Protein AF-A0A7J7CBR5-F1 (afdb_monomer_lite)

Foldseek 3Di:
DPDDVVVVVVVVVVVVVVVVVVCVVVPPVVVVVVVVVVVVVVVVVVVVVVVVVVVDDPPPDDDDDDDDDPPPDPDPPDQDLVVQVADPVPPDDSVRSVVVRD

Structure (mmCIF, N/CA/C/O backbone):
data_AF-A0A7J7CBR5-F1
#
_entry.id   AF-A0A7J7CBR5-F1
#
loop_
_atom_site.group_PDB
_atom_site.id
_atom_site.type_symbol
_atom_site.label_atom_id
_atom_site.label_alt_id
_atom_site.label_comp_id
_atom_site.label_asym_id
_atom_site.label_entity_id
_atom_site.label_seq_id
_atom_site.pdbx_PDB_ins_code
_atom_site.Cartn_x
_atom_site.Cartn_y
_atom_site.Cartn_z
_atom_site.occupancy
_atom_site.B_iso_or_equiv
_atom_site.auth_seq_id
_atom_site.auth_comp_id
_atom_site.auth_asym_id
_atom_site.auth_atom_id
_atom_site.pdbx_PDB_model_num
ATOM 1 N N . MET A 1 1 ? 13.906 20.578 -52.107 1.00 51.47 1 MET A N 1
ATOM 2 C CA . MET A 1 1 ? 14.216 19.362 -51.321 1.00 51.47 1 MET A CA 1
ATOM 3 C C . MET A 1 1 ? 13.059 19.188 -50.374 1.00 51.47 1 MET A C 1
ATOM 5 O O . MET A 1 1 ? 13.054 19.778 -49.298 1.00 51.47 1 MET A O 1
ATOM 9 N N . ASP A 1 2 ? 12.056 18.454 -50.818 1.00 60.97 2 ASP A N 1
ATOM 10 C CA . ASP A 1 2 ? 10.806 18.305 -50.087 1.00 60.97 2 ASP A CA 1
ATOM 11 C C . ASP A 1 2 ? 11.086 17.237 -49.032 1.00 60.97 2 ASP A C 1
ATOM 13 O O . ASP A 1 2 ? 11.181 16.044 -49.314 1.00 60.97 2 ASP A O 1
ATOM 17 N N . ARG A 1 3 ? 11.454 17.695 -47.832 1.00 73.12 3 ARG A N 1
ATOM 18 C CA . ARG A 1 3 ? 11.933 16.817 -46.764 1.00 73.12 3 ARG A CA 1
ATOM 19 C C . ARG A 1 3 ? 10.730 16.104 -46.167 1.00 73.12 3 ARG A C 1
ATOM 21 O O . ARG A 1 3 ? 10.012 16.686 -45.363 1.00 73.12 3 ARG A O 1
ATOM 28 N N . ASN A 1 4 ? 10.533 14.848 -46.556 1.00 81.00 4 ASN A N 1
ATOM 29 C CA . ASN A 1 4 ? 9.502 13.984 -45.993 1.00 81.00 4 ASN A CA 1
ATOM 30 C C . ASN A 1 4 ? 9.751 13.810 -44.481 1.00 81.00 4 ASN A C 1
ATOM 32 O O . ASN A 1 4 ? 10.704 13.122 -44.104 1.00 81.00 4 ASN A O 1
ATOM 36 N N . PRO A 1 5 ? 8.913 14.388 -43.600 1.00 84.69 5 PRO A N 1
ATOM 37 C CA . PRO A 1 5 ? 9.140 14.347 -42.152 1.00 84.69 5 PRO A CA 1
ATOM 38 C C . PRO A 1 5 ? 9.079 12.914 -41.609 1.00 84.69 5 PRO A C 1
ATOM 40 O O . PRO A 1 5 ? 9.748 12.580 -40.635 1.00 84.69 5 PRO A O 1
ATOM 43 N N . LEU A 1 6 ? 8.346 12.041 -42.304 1.00 87.62 6 LEU A N 1
ATOM 44 C CA . LEU A 1 6 ? 8.269 10.614 -42.014 1.00 87.62 6 LEU A CA 1
ATOM 45 C C . LEU A 1 6 ? 9.640 9.924 -42.098 1.00 87.62 6 LEU A C 1
ATOM 47 O O . LEU A 1 6 ? 9.967 9.091 -41.258 1.00 87.62 6 LEU A O 1
ATOM 51 N N . VAL A 1 7 ? 10.468 10.305 -43.076 1.00 90.44 7 VAL A N 1
ATOM 52 C CA . VAL A 1 7 ? 11.812 9.735 -43.248 1.00 90.44 7 VAL A CA 1
ATOM 53 C C . VAL A 1 7 ? 12.715 10.159 -42.093 1.00 90.44 7 VAL A C 1
ATOM 55 O O . VAL A 1 7 ? 13.463 9.343 -41.565 1.00 90.44 7 VAL A O 1
ATOM 58 N N . PHE A 1 8 ? 12.599 11.410 -41.641 1.00 87.50 8 PHE A N 1
ATOM 59 C CA . PHE A 1 8 ? 13.358 11.903 -40.493 1.00 87.50 8 PHE A CA 1
ATOM 60 C C . PHE A 1 8 ? 12.968 11.188 -39.191 1.00 87.50 8 PHE A C 1
ATOM 62 O O . PHE A 1 8 ? 13.846 10.785 -38.434 1.00 87.50 8 PHE A O 1
ATOM 69 N N . LEU A 1 9 ? 11.670 10.962 -38.960 1.00 91.00 9 LEU A N 1
ATOM 70 C CA . LEU A 1 9 ? 11.183 10.217 -37.793 1.00 91.00 9 LEU A CA 1
ATOM 71 C C . LEU A 1 9 ? 11.666 8.764 -37.791 1.00 91.00 9 LEU A C 1
ATOM 73 O O . LEU A 1 9 ? 12.075 8.256 -36.749 1.00 91.00 9 LEU A O 1
ATOM 77 N N . MET A 1 10 ? 11.667 8.113 -38.956 1.00 92.06 10 MET A N 1
ATOM 78 C CA . MET A 1 10 ? 12.164 6.745 -39.090 1.00 92.06 10 MET A CA 1
ATOM 79 C C . MET A 1 10 ? 13.664 6.659 -38.775 1.00 92.06 10 MET A C 1
ATOM 81 O O . MET A 1 10 ? 14.086 5.771 -38.038 1.00 92.06 10 MET A O 1
ATOM 85 N N . ILE A 1 11 ? 14.461 7.607 -39.281 1.00 91.38 11 ILE A N 1
ATOM 86 C CA . ILE A 1 11 ? 15.905 7.674 -39.013 1.00 91.38 11 ILE A CA 1
ATOM 87 C C . ILE A 1 11 ? 16.171 7.950 -37.528 1.00 91.38 11 ILE A C 1
ATOM 89 O O . ILE A 1 11 ? 17.005 7.274 -36.929 1.00 91.38 11 ILE A O 1
ATOM 93 N N . LEU A 1 12 ? 15.449 8.897 -36.919 1.00 88.50 12 LEU A N 1
ATOM 94 C CA . LEU A 1 12 ? 15.615 9.236 -35.505 1.00 88.50 12 LEU A CA 1
ATOM 95 C C . LEU A 1 12 ? 15.264 8.051 -34.596 1.00 88.50 12 LEU A C 1
ATOM 97 O O . LEU A 1 12 ? 16.036 7.725 -33.698 1.00 88.50 12 LEU A O 1
ATOM 101 N N . GLY A 1 13 ? 14.152 7.361 -34.870 1.00 89.06 13 GLY A N 1
ATOM 102 C CA . GLY A 1 13 ? 13.749 6.176 -34.112 1.00 89.06 13 GLY A CA 1
ATOM 103 C C . GLY A 1 13 ? 14.756 5.029 -34.225 1.00 89.06 13 GLY A C 1
ATOM 104 O O . GLY A 1 13 ? 15.094 4.406 -33.221 1.00 89.06 13 GLY A O 1
ATOM 105 N N . PHE A 1 14 ? 15.291 4.778 -35.423 1.00 86.81 14 PHE A N 1
ATOM 106 C CA . PHE A 1 14 ? 16.290 3.727 -35.623 1.00 86.81 14 PHE A CA 1
ATOM 107 C C . PHE A 1 14 ? 17.627 4.062 -34.946 1.00 86.81 14 PHE A C 1
ATOM 109 O O . PHE A 1 14 ? 18.233 3.196 -34.318 1.00 86.81 14 PHE A O 1
ATOM 116 N N . ALA A 1 15 ? 18.054 5.329 -34.994 1.00 84.62 15 ALA A N 1
ATOM 117 C CA . ALA A 1 15 ? 19.235 5.795 -34.274 1.00 84.62 15 ALA A CA 1
ATOM 118 C C . ALA A 1 15 ? 19.088 5.591 -32.756 1.00 84.62 15 ALA A C 1
ATOM 120 O O . ALA A 1 15 ? 20.017 5.093 -32.124 1.00 84.62 15 ALA A O 1
ATOM 121 N N . SER A 1 16 ? 17.919 5.884 -32.171 1.00 81.25 16 SER A N 1
ATOM 122 C CA . SER A 1 16 ? 17.663 5.645 -30.742 1.00 81.25 16 SER A CA 1
ATOM 123 C C . SER A 1 16 ? 17.824 4.176 -30.341 1.00 81.25 16 SER A C 1
ATOM 125 O O . SER A 1 16 ? 18.371 3.901 -29.277 1.00 81.25 16 SER A O 1
ATOM 127 N N . LEU A 1 17 ? 17.410 3.227 -31.188 1.00 77.81 17 LEU A N 1
ATOM 128 C CA . LEU A 1 17 ? 17.584 1.795 -30.911 1.00 77.81 17 LEU A CA 1
ATOM 129 C C . LEU A 1 17 ? 19.061 1.380 -30.905 1.00 77.81 17 LEU A C 1
ATOM 131 O O . LEU A 1 17 ? 19.462 0.573 -30.070 1.00 77.81 17 LEU A O 1
ATOM 135 N N . ILE A 1 18 ? 19.874 1.954 -31.795 1.00 77.06 18 ILE A N 1
ATOM 136 C CA . ILE A 1 18 ? 21.323 1.709 -31.831 1.00 77.06 18 ILE A CA 1
ATOM 137 C C . ILE A 1 18 ? 21.991 2.301 -30.583 1.00 77.06 18 ILE A C 1
ATOM 139 O O . ILE A 1 18 ? 22.797 1.624 -29.953 1.00 77.06 18 ILE A O 1
ATOM 143 N N . PHE A 1 19 ? 21.613 3.519 -30.177 1.00 67.25 19 PHE A N 1
ATOM 144 C CA . PHE A 1 19 ? 22.131 4.143 -28.955 1.00 67.25 19 PHE A CA 1
ATOM 145 C C . PHE A 1 19 ? 21.791 3.344 -27.692 1.00 67.25 19 PHE A C 1
ATOM 147 O O . PHE A 1 19 ? 22.645 3.214 -26.824 1.00 67.25 19 PHE A O 1
ATOM 154 N N . ILE A 1 20 ? 20.586 2.773 -27.597 1.00 66.25 20 ILE A N 1
ATOM 155 C CA . ILE A 1 20 ? 20.190 1.924 -26.460 1.00 66.25 20 ILE A CA 1
ATOM 156 C C . ILE A 1 20 ? 21.035 0.645 -26.408 1.00 66.25 20 ILE A C 1
ATOM 158 O O . ILE A 1 20 ? 21.490 0.267 -25.335 1.00 66.25 20 ILE A O 1
ATOM 162 N N . ARG A 1 21 ? 21.280 0.006 -27.559 1.00 59.28 21 ARG A N 1
ATOM 163 C CA . ARG A 1 21 ? 22.110 -1.207 -27.649 1.00 59.28 21 ARG A CA 1
ATOM 164 C C . ARG A 1 21 ? 23.575 -0.944 -27.301 1.00 59.28 21 ARG A C 1
ATOM 166 O O . ARG A 1 21 ? 24.165 -1.718 -26.566 1.00 59.28 21 ARG A O 1
ATOM 173 N N . VAL A 1 22 ? 24.142 0.163 -27.781 1.00 59.22 22 VAL A N 1
ATOM 174 C CA . VAL A 1 22 ? 25.537 0.543 -27.493 1.00 59.22 22 VAL A CA 1
ATOM 175 C C . VAL A 1 22 ? 25.717 0.939 -26.020 1.00 59.22 22 VAL A C 1
ATOM 177 O O . VAL A 1 22 ? 26.710 0.568 -25.406 1.00 59.22 22 VAL A O 1
ATOM 180 N N . TYR A 1 23 ? 24.731 1.599 -25.401 1.00 53.66 23 TYR A N 1
ATOM 181 C CA . TYR A 1 23 ? 24.776 1.894 -23.962 1.00 53.66 23 TYR A CA 1
ATOM 182 C C . TYR A 1 23 ? 24.595 0.660 -23.065 1.00 53.66 23 TYR A C 1
ATOM 184 O O . TYR A 1 23 ? 24.980 0.711 -21.900 1.00 53.66 23 TYR A O 1
ATOM 192 N N . GLU A 1 24 ? 24.022 -0.438 -23.562 1.00 52.09 24 GLU A N 1
ATOM 193 C CA . GLU A 1 24 ? 23.887 -1.694 -22.808 1.00 52.09 24 GLU A CA 1
ATOM 194 C C . GLU A 1 24 ? 25.246 -2.391 -22.620 1.00 52.09 24 GLU A C 1
ATOM 196 O O . GLU A 1 24 ? 25.488 -3.008 -21.584 1.00 52.09 24 GLU A O 1
ATOM 201 N N . GLU A 1 25 ? 26.157 -2.230 -23.582 1.00 50.78 25 GLU A N 1
ATOM 202 C CA . GLU A 1 25 ? 27.459 -2.906 -23.598 1.00 50.78 25 GLU A CA 1
ATOM 203 C C . GLU A 1 25 ? 28.545 -2.126 -22.829 1.00 50.78 25 GLU A C 1
ATOM 205 O O . GLU A 1 25 ? 29.431 -2.743 -22.239 1.00 50.78 25 GLU A O 1
ATOM 210 N N . ASP A 1 26 ? 28.428 -0.794 -22.738 1.00 54.88 26 ASP A N 1
ATOM 211 C CA . ASP A 1 26 ? 29.377 0.067 -22.007 1.00 54.88 26 ASP A CA 1
ATOM 212 C C . ASP A 1 26 ? 28.965 0.366 -20.548 1.00 54.88 26 ASP A C 1
ATOM 214 O O . ASP A 1 26 ? 29.758 0.885 -19.757 1.00 54.88 26 ASP A O 1
ATOM 218 N N . SER A 1 27 ? 27.738 0.026 -20.137 1.00 53.72 27 SER A N 1
ATOM 219 C CA . SER A 1 27 ? 27.232 0.335 -18.790 1.00 53.72 27 SER A CA 1
ATOM 220 C C . SER A 1 27 ? 27.527 -0.779 -17.782 1.00 53.72 27 SER A C 1
ATOM 222 O O . SER A 1 27 ? 26.625 -1.395 -17.211 1.00 53.72 27 SER A O 1
ATOM 224 N N . GLN A 1 28 ? 28.807 -0.959 -17.449 1.00 52.69 28 GLN A N 1
ATOM 225 C CA . GLN A 1 28 ? 29.250 -1.725 -16.269 1.00 52.69 28 GLN A CA 1
ATOM 226 C C . GLN A 1 28 ? 28.722 -1.133 -14.931 1.00 52.69 28 GLN A C 1
ATOM 228 O O . GLN A 1 28 ? 28.956 -1.676 -13.852 1.00 52.69 28 GLN A O 1
ATOM 233 N N . GLU A 1 29 ? 27.968 -0.032 -14.982 1.00 51.84 29 GLU A N 1
ATOM 234 C CA . GLU A 1 29 ? 27.306 0.620 -13.849 1.00 51.84 29 GLU A CA 1
ATOM 235 C C . GLU A 1 29 ? 25.920 0.027 -13.520 1.00 51.84 29 GLU A C 1
ATOM 237 O O . GLU A 1 29 ? 25.445 0.160 -12.389 1.00 51.84 29 GLU A O 1
ATOM 242 N N . GLY A 1 30 ? 25.298 -0.714 -14.449 1.00 51.75 30 GLY A N 1
ATOM 243 C CA . GLY A 1 30 ? 24.002 -1.372 -14.223 1.00 51.75 30 GLY A CA 1
ATOM 244 C C . GLY A 1 30 ? 24.052 -2.482 -13.165 1.00 51.75 30 GLY A C 1
ATOM 245 O O . GLY A 1 30 ? 23.090 -2.682 -12.426 1.00 51.75 30 GLY A O 1
ATOM 246 N N . LEU A 1 31 ? 25.198 -3.157 -13.019 1.00 56.06 31 LEU A N 1
ATOM 247 C CA . LEU A 1 31 ? 25.390 -4.236 -12.040 1.00 56.06 31 LEU A CA 1
ATOM 248 C C . LEU A 1 31 ? 25.597 -3.721 -10.604 1.00 56.06 31 LEU A C 1
ATOM 250 O O . LEU A 1 31 ? 25.148 -4.360 -9.650 1.00 56.06 31 LEU A O 1
ATOM 254 N N . LEU A 1 32 ? 26.248 -2.564 -10.427 1.00 55.69 32 LEU A N 1
ATOM 255 C CA . LEU A 1 32 ? 26.443 -1.964 -9.099 1.00 55.69 32 LEU A CA 1
ATOM 256 C C . LEU A 1 32 ? 25.175 -1.267 -8.589 1.00 55.69 32 LEU A C 1
ATOM 258 O O . LEU A 1 32 ? 24.866 -1.351 -7.395 1.00 55.69 32 LEU A O 1
ATOM 262 N N . LEU A 1 33 ? 24.411 -0.633 -9.484 1.00 55.94 33 LEU A N 1
ATOM 263 C CA . LEU A 1 33 ? 23.144 0.008 -9.136 1.00 55.94 33 LEU A CA 1
ATOM 264 C C . LEU A 1 33 ? 22.047 -1.024 -8.819 1.00 55.94 33 LEU A C 1
ATOM 266 O O . LEU A 1 33 ? 21.298 -0.834 -7.860 1.00 55.94 33 LEU A O 1
ATOM 270 N N . ASP A 1 34 ? 22.006 -2.148 -9.547 1.00 59.69 34 ASP A N 1
ATOM 271 C CA . ASP A 1 34 ? 21.098 -3.273 -9.276 1.00 59.69 34 ASP A CA 1
ATOM 272 C C . ASP A 1 34 ? 21.344 -3.891 -7.888 1.00 59.69 34 ASP A C 1
ATOM 274 O O . ASP A 1 34 ? 20.408 -4.118 -7.115 1.00 59.69 34 ASP A O 1
ATOM 278 N N . GLY A 1 35 ? 22.614 -4.078 -7.511 1.00 62.75 35 GLY A N 1
ATOM 279 C CA . GLY A 1 35 ? 22.983 -4.536 -6.172 1.00 62.75 35 GLY A CA 1
ATOM 280 C C . GLY A 1 35 ? 22.503 -3.580 -5.079 1.00 62.75 35 GLY A C 1
ATOM 281 O O . GLY A 1 35 ? 21.874 -4.009 -4.109 1.00 62.75 35 GLY A O 1
ATOM 282 N N . HIS A 1 36 ? 22.742 -2.278 -5.250 1.00 69.81 36 HIS A N 1
ATOM 283 C CA . HIS A 1 36 ? 22.343 -1.274 -4.265 1.00 69.81 36 HIS A CA 1
ATOM 284 C C . HIS A 1 36 ? 20.818 -1.151 -4.138 1.00 69.81 36 HIS A C 1
ATOM 286 O O . HIS A 1 36 ? 20.291 -1.124 -3.024 1.00 69.81 36 HIS A O 1
ATOM 292 N N . TYR A 1 37 ? 20.103 -1.148 -5.265 1.00 74.50 37 TYR A N 1
ATOM 293 C CA . TYR A 1 37 ? 18.643 -1.128 -5.296 1.00 74.50 37 TYR A CA 1
ATOM 294 C C . TYR A 1 37 ? 18.052 -2.365 -4.610 1.00 74.50 37 TYR A C 1
ATOM 296 O O . TYR A 1 37 ? 17.193 -2.245 -3.734 1.00 74.50 37 TYR A O 1
ATOM 304 N N . ARG A 1 38 ? 18.571 -3.559 -4.916 1.00 74.56 38 ARG A N 1
ATOM 305 C CA . ARG A 1 38 ? 18.129 -4.812 -4.295 1.00 74.56 38 ARG A CA 1
ATOM 306 C C . ARG A 1 38 ? 18.364 -4.831 -2.785 1.00 74.56 38 ARG A C 1
ATOM 308 O O . ARG A 1 38 ? 17.494 -5.292 -2.044 1.00 74.56 38 ARG A O 1
ATOM 315 N N . GLU A 1 39 ? 19.495 -4.310 -2.309 1.00 77.62 39 GLU A N 1
ATOM 316 C CA . GLU A 1 39 ? 19.754 -4.187 -0.870 1.00 77.62 39 GLU A CA 1
ATOM 317 C C . GLU A 1 39 ? 18.803 -3.191 -0.191 1.00 77.62 39 GLU A C 1
ATOM 319 O O . GLU A 1 39 ? 18.326 -3.456 0.915 1.00 77.62 39 GLU A O 1
ATOM 324 N N . GLN A 1 40 ? 18.466 -2.074 -0.844 1.00 79.94 40 GLN A N 1
ATOM 325 C CA . GLN A 1 40 ? 17.478 -1.131 -0.313 1.00 79.94 40 GLN A CA 1
ATOM 326 C C . GLN A 1 40 ? 16.077 -1.753 -0.224 1.00 79.94 40 GLN A C 1
ATOM 328 O O . GLN A 1 40 ? 15.416 -1.644 0.813 1.00 79.94 40 GLN A O 1
ATOM 333 N N . ILE A 1 41 ? 15.650 -2.481 -1.261 1.00 82.50 41 ILE A N 1
ATOM 334 C CA . ILE A 1 41 ? 14.375 -3.210 -1.261 1.00 82.50 41 ILE A CA 1
ATOM 335 C C . ILE A 1 41 ? 14.351 -4.270 -0.152 1.00 82.50 41 ILE A C 1
ATOM 337 O O . ILE A 1 41 ? 13.366 -4.367 0.583 1.00 82.50 41 ILE A O 1
ATOM 341 N N . ARG A 1 42 ? 15.445 -5.019 0.041 1.00 82.88 42 ARG A N 1
ATOM 342 C CA . ARG A 1 42 ? 15.551 -6.026 1.108 1.00 82.88 42 ARG A CA 1
ATOM 343 C C . ARG A 1 42 ? 15.466 -5.401 2.503 1.00 82.88 42 ARG A C 1
ATOM 345 O O . ARG A 1 42 ? 14.751 -5.922 3.358 1.00 82.88 42 ARG A O 1
ATOM 352 N N . LYS A 1 43 ? 16.144 -4.271 2.738 1.00 83.00 43 LYS A N 1
ATOM 353 C CA . LYS A 1 43 ? 16.082 -3.535 4.016 1.00 83.00 43 LYS A CA 1
ATOM 354 C C . LYS A 1 43 ? 14.674 -3.022 4.313 1.00 83.00 43 LYS A C 1
ATOM 356 O O . LYS A 1 43 ? 14.186 -3.190 5.429 1.00 83.00 43 LYS A O 1
ATOM 361 N N . MET A 1 44 ? 13.994 -2.464 3.313 1.00 85.44 44 MET A N 1
ATOM 362 C CA . MET A 1 44 ? 12.609 -2.010 3.451 1.00 85.44 44 MET A CA 1
ATOM 363 C C . MET A 1 44 ? 11.655 -3.171 3.766 1.00 85.44 44 MET A C 1
ATOM 365 O O . MET A 1 44 ? 10.793 -3.047 4.636 1.00 85.44 44 MET A O 1
ATOM 369 N N . GLN A 1 45 ? 11.823 -4.322 3.111 1.00 83.25 45 GLN A N 1
ATOM 370 C CA . GLN A 1 45 ? 11.029 -5.519 3.403 1.00 83.25 45 GLN A CA 1
ATOM 371 C C . GLN A 1 45 ? 11.268 -6.046 4.823 1.00 83.25 45 GLN A C 1
ATOM 373 O O . GLN A 1 45 ? 10.304 -6.378 5.512 1.00 83.25 45 GLN A O 1
ATOM 378 N N . ALA A 1 46 ? 12.520 -6.069 5.289 1.00 77.75 46 ALA A N 1
ATOM 379 C CA . ALA A 1 46 ? 12.853 -6.478 6.653 1.00 77.75 46 ALA A CA 1
ATOM 380 C C . ALA A 1 46 ? 12.233 -5.542 7.707 1.00 77.75 46 ALA A C 1
ATOM 382 O O . ALA A 1 46 ? 11.667 -6.014 8.693 1.00 77.75 46 ALA A O 1
ATOM 383 N N . PHE A 1 47 ? 12.260 -4.227 7.469 1.00 81.62 47 PHE A N 1
ATOM 384 C CA . PHE A 1 47 ? 11.611 -3.244 8.340 1.00 81.62 47 PHE A CA 1
ATOM 385 C C . PHE A 1 47 ? 10.088 -3.444 8.398 1.00 81.62 47 PHE A C 1
ATOM 387 O O . PHE A 1 47 ? 9.508 -3.514 9.482 1.00 81.62 47 PHE A O 1
ATOM 394 N N . LYS A 1 48 ? 9.438 -3.642 7.242 1.00 73.94 48 LYS A N 1
ATOM 395 C CA . LYS A 1 48 ? 8.003 -3.965 7.177 1.00 73.94 48 LYS A CA 1
ATOM 396 C C . LYS A 1 48 ? 7.660 -5.256 7.926 1.00 73.94 48 LYS A C 1
ATOM 398 O O . LYS A 1 48 ? 6.673 -5.292 8.654 1.00 73.94 48 LYS A O 1
ATOM 403 N N . ALA A 1 49 ? 8.467 -6.306 7.773 1.00 68.06 49 ALA A N 1
ATOM 404 C CA . ALA A 1 49 ? 8.245 -7.581 8.453 1.00 68.06 49 ALA A CA 1
ATOM 405 C C . ALA A 1 49 ? 8.403 -7.468 9.980 1.00 68.06 49 ALA A C 1
ATOM 407 O O . ALA A 1 49 ? 7.655 -8.102 10.723 1.00 68.06 49 ALA A O 1
ATOM 408 N N . SER A 1 50 ? 9.329 -6.629 10.458 1.00 62.00 50 SER A N 1
ATOM 409 C CA . SER A 1 50 ? 9.485 -6.350 11.890 1.00 62.00 50 SER A CA 1
ATOM 410 C C . SER A 1 50 ? 8.273 -5.627 12.476 1.00 62.00 50 SER A C 1
ATOM 412 O O . SER A 1 50 ? 7.893 -5.909 13.609 1.00 62.00 50 SER A O 1
ATOM 414 N N . SER A 1 51 ? 7.641 -4.735 11.709 1.00 58.47 51 SER A N 1
ATOM 415 C CA . SER A 1 51 ? 6.418 -4.053 12.144 1.00 58.47 51 SER A CA 1
ATOM 416 C C . SER A 1 51 ? 5.241 -5.024 12.294 1.00 58.47 51 SER A C 1
ATOM 418 O O . SER A 1 51 ? 4.475 -4.898 13.237 1.00 58.47 51 SER A O 1
ATOM 420 N N . VAL A 1 52 ? 5.125 -6.027 11.416 1.00 58.09 52 VAL A N 1
ATOM 421 C CA . VAL A 1 52 ? 4.018 -7.008 11.437 1.00 58.09 52 VAL A CA 1
ATOM 422 C C . VAL A 1 52 ? 4.166 -8.047 12.560 1.00 58.09 52 VAL A C 1
ATOM 424 O O . VAL A 1 52 ? 3.176 -8.593 13.046 1.00 58.09 52 VAL A O 1
ATOM 427 N N . ARG A 1 53 ? 5.394 -8.331 13.018 1.00 54.50 53 ARG A N 1
ATOM 428 C CA . ARG A 1 53 ? 5.636 -9.354 14.051 1.00 54.50 53 ARG A CA 1
ATOM 429 C C . ARG A 1 53 ? 5.217 -8.919 15.460 1.00 54.50 53 ARG A C 1
ATOM 431 O O . ARG A 1 53 ? 4.954 -9.789 16.285 1.00 54.50 53 ARG A O 1
ATOM 438 N N . HIS A 1 54 ? 5.113 -7.618 15.729 1.00 51.03 54 HIS A N 1
ATOM 439 C CA . HIS A 1 54 ? 4.612 -7.123 17.017 1.00 51.03 54 HIS A CA 1
ATOM 440 C C . HIS A 1 54 ? 3.085 -7.225 17.160 1.00 51.03 54 HIS A C 1
ATOM 442 O O . HIS A 1 54 ? 2.601 -7.281 18.288 1.00 51.03 54 HIS A O 1
ATOM 448 N N . ASP A 1 55 ? 2.350 -7.366 16.053 1.00 50.16 55 ASP A N 1
ATOM 449 C CA . ASP A 1 55 ? 0.889 -7.533 16.069 1.00 50.16 55 ASP A CA 1
ATOM 450 C C . ASP A 1 55 ? 0.449 -9.005 16.160 1.00 50.16 55 ASP A C 1
ATOM 452 O O . ASP A 1 55 ? -0.726 -9.306 16.355 1.00 50.16 55 ASP A O 1
ATOM 456 N N . SER A 1 56 ? 1.386 -9.953 16.051 1.00 52.97 56 SER A N 1
ATOM 457 C CA . SER A 1 56 ? 1.108 -11.393 16.126 1.00 52.97 56 SER A CA 1
ATOM 458 C C . SER A 1 56 ? 1.485 -11.957 17.496 1.00 52.97 56 SER A C 1
ATOM 460 O O . SER A 1 56 ? 2.366 -12.810 17.618 1.00 52.97 56 SER A O 1
ATOM 462 N N . VAL A 1 57 ? 0.821 -11.479 18.548 1.00 50.97 57 VAL A N 1
ATOM 463 C CA . VAL A 1 57 ? 0.835 -12.169 19.844 1.00 50.97 57 VAL A CA 1
ATOM 464 C C . VAL A 1 57 ? -0.016 -13.438 19.698 1.00 50.97 57 VAL A C 1
ATOM 466 O O . VAL A 1 57 ? -1.174 -13.341 19.278 1.00 50.97 57 VAL A O 1
ATOM 469 N N . PRO A 1 58 ? 0.501 -14.6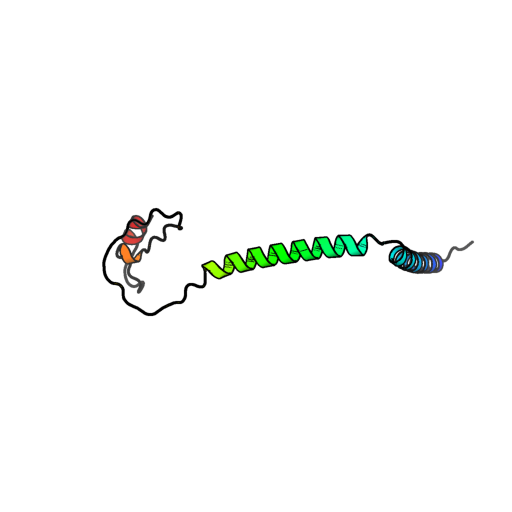40 20.022 1.00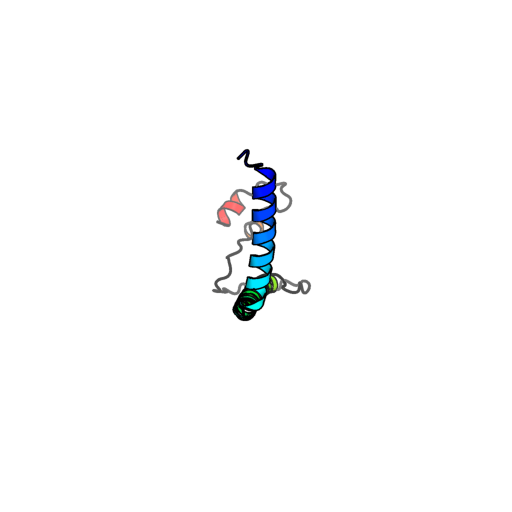 49.03 58 PRO A N 1
ATOM 470 C CA . PRO A 1 58 ? -0.320 -15.837 20.027 1.00 49.03 58 PRO A CA 1
ATOM 471 C C . PRO A 1 58 ? -1.409 -15.642 21.080 1.00 49.03 58 PRO A C 1
ATOM 473 O O . PRO A 1 58 ? -1.128 -15.461 22.265 1.00 49.03 58 PRO A O 1
ATOM 476 N N . SER A 1 59 ? -2.662 -15.653 20.634 1.00 49.50 59 SER A N 1
ATOM 477 C CA . SER A 1 59 ? -3.832 -15.654 21.507 1.00 49.50 59 SER A CA 1
ATOM 478 C C . SER A 1 59 ? -3.920 -17.006 22.218 1.00 49.50 59 SER A C 1
ATOM 480 O O . SER A 1 59 ? -4.731 -17.863 21.876 1.00 49.50 59 SER A O 1
ATOM 482 N N . THR A 1 60 ? -3.058 -17.216 23.212 1.00 42.91 60 THR A N 1
ATOM 483 C CA . THR A 1 60 ? -3.198 -18.299 24.181 1.00 42.91 60 THR A CA 1
ATOM 484 C C . THR A 1 60 ? -4.333 -17.926 25.127 1.00 42.91 60 THR A C 1
ATOM 486 O O . THR A 1 60 ? -4.176 -17.140 26.053 1.00 42.91 60 THR A O 1
ATOM 489 N N . SER A 1 61 ? -5.512 -18.463 24.814 1.00 49.38 61 SER A N 1
ATOM 490 C CA . SER A 1 61 ? -6.522 -18.962 25.751 1.00 49.38 61 SER A CA 1
ATOM 491 C C . SER A 1 61 ? -6.458 -18.442 27.204 1.00 49.38 61 SER A C 1
ATOM 493 O O . SER A 1 61 ? -5.754 -18.992 28.044 1.00 49.38 61 SER A O 1
ATOM 495 N N . ARG A 1 62 ? -7.330 -17.466 27.493 1.00 50.69 62 ARG A N 1
ATOM 496 C CA . ARG A 1 62 ? -8.255 -17.403 28.646 1.00 50.69 62 ARG A CA 1
ATOM 497 C C . ARG A 1 62 ? -7.713 -17.838 30.027 1.00 50.69 62 ARG A C 1
ATOM 499 O O . ARG A 1 62 ? -7.848 -18.997 30.400 1.00 50.69 62 ARG A O 1
ATOM 506 N N . SER A 1 63 ? -7.299 -16.858 30.837 1.00 42.31 63 SER A N 1
ATOM 507 C CA . SER A 1 63 ? -7.665 -16.741 32.267 1.00 42.31 63 SER A CA 1
ATOM 508 C C . SER A 1 63 ? -7.245 -15.361 32.817 1.00 42.31 63 SER A C 1
ATOM 510 O O . SER A 1 63 ? -6.042 -15.107 32.888 1.00 42.31 63 SER A O 1
ATOM 512 N N . PRO A 1 64 ? -8.157 -14.437 33.189 1.00 46.31 64 PRO A N 1
ATOM 513 C CA . PRO A 1 64 ? -7.765 -13.211 33.871 1.00 46.31 64 PRO A CA 1
ATOM 514 C C . PRO A 1 64 ? -7.735 -13.485 35.377 1.00 46.31 64 PRO A C 1
ATOM 516 O O . PRO A 1 64 ? -8.753 -13.378 36.059 1.00 46.31 64 PRO A O 1
ATOM 519 N N . ASN A 1 65 ? -6.566 -13.863 35.896 1.00 44.59 65 ASN A N 1
ATOM 520 C CA . ASN A 1 65 ? -6.320 -13.760 37.328 1.00 44.59 65 ASN A CA 1
ATOM 521 C C . ASN A 1 65 ? -5.970 -12.303 37.665 1.00 44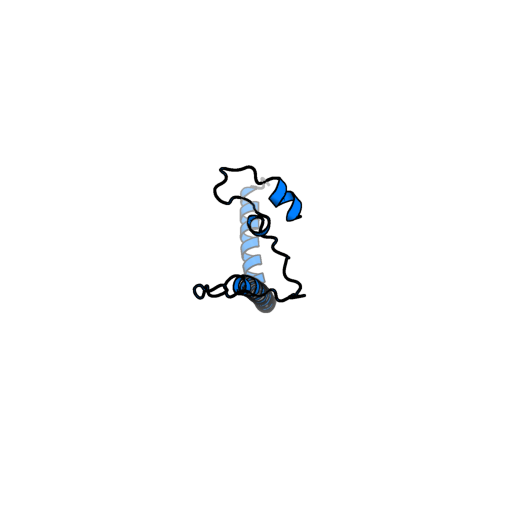.59 65 ASN A C 1
ATOM 523 O O . ASN A 1 65 ? -5.187 -11.655 36.972 1.00 44.59 65 ASN A O 1
ATOM 527 N N . LEU A 1 66 ? -6.615 -11.808 38.712 1.00 59.94 66 LEU A N 1
ATOM 528 C CA . LEU A 1 66 ? -6.590 -10.441 39.218 1.00 59.94 66 LEU A CA 1
ATOM 529 C C . LEU A 1 66 ? -5.183 -10.036 39.697 1.00 59.94 66 LEU A C 1
ATOM 531 O O . LEU A 1 66 ? -4.660 -10.690 40.593 1.00 59.94 66 LEU A O 1
ATOM 535 N N . ALA A 1 67 ? -4.612 -8.946 39.169 1.00 46.56 67 ALA A N 1
ATOM 536 C CA . ALA A 1 67 ? -3.792 -7.972 39.917 1.00 46.56 67 ALA A CA 1
ATOM 537 C C . ALA A 1 67 ? -3.264 -6.847 38.995 1.00 46.56 67 ALA A C 1
ATOM 539 O O . ALA A 1 67 ? -2.879 -7.124 37.858 1.00 46.56 67 ALA A O 1
ATOM 540 N N . PRO A 1 68 ? -3.194 -5.586 39.467 1.00 51.12 68 PRO A N 1
ATOM 541 C CA . PRO A 1 68 ? -2.662 -4.472 38.693 1.00 51.12 68 PRO A CA 1
ATOM 542 C C . PRO A 1 68 ? -1.135 -4.413 38.836 1.00 51.12 68 PRO A C 1
ATOM 544 O O . PRO A 1 68 ? -0.612 -4.121 39.908 1.00 51.12 68 PRO A O 1
ATOM 547 N N . THR A 1 69 ? -0.396 -4.655 37.757 1.00 47.03 69 THR A N 1
ATOM 548 C CA . THR A 1 69 ? 1.023 -4.272 37.678 1.00 47.03 69 THR A CA 1
ATOM 549 C C . THR A 1 69 ? 1.147 -2.919 36.980 1.00 47.03 69 THR A C 1
ATOM 551 O O . THR A 1 69 ? 0.684 -2.803 35.843 1.00 47.03 69 THR A O 1
ATOM 554 N N . PRO A 1 70 ? 1.784 -1.902 37.593 1.00 58.09 70 PRO A N 1
ATOM 555 C CA . PRO A 1 70 ? 2.040 -0.631 36.934 1.00 58.09 70 PRO A CA 1
ATOM 556 C C . PRO A 1 70 ? 3.200 -0.825 35.954 1.00 58.09 70 PRO A C 1
ATOM 558 O O . PRO A 1 70 ? 4.369 -0.652 36.294 1.00 58.09 70 PRO A O 1
ATOM 561 N N . GLN A 1 71 ? 2.891 -1.250 34.731 1.00 49.88 71 GLN A N 1
ATOM 562 C CA . GLN A 1 71 ? 3.887 -1.321 33.670 1.00 49.88 71 GLN A CA 1
ATOM 563 C C . GLN A 1 71 ? 4.071 0.073 33.077 1.00 49.88 71 GLN A C 1
ATOM 565 O O . GLN A 1 71 ? 3.410 0.471 32.122 1.00 49.88 71 GLN A O 1
ATOM 570 N N . SER A 1 72 ? 5.003 0.807 33.685 1.00 53.22 72 SER A N 1
ATOM 571 C CA . SER A 1 72 ? 5.731 1.898 33.045 1.00 53.22 72 SER A CA 1
ATOM 572 C C . SER A 1 72 ? 6.588 1.297 31.925 1.00 53.22 72 SER A C 1
ATOM 574 O O . SER A 1 72 ? 7.765 0.989 32.089 1.00 53.22 72 SER A O 1
ATOM 576 N N . ALA A 1 73 ? 5.943 1.023 30.800 1.00 51.53 73 ALA A N 1
ATOM 577 C CA . ALA A 1 73 ? 6.560 0.729 29.523 1.00 51.53 73 ALA A CA 1
ATOM 578 C C . ALA A 1 73 ? 5.876 1.651 28.517 1.00 51.53 73 ALA A C 1
ATOM 580 O O . ALA A 1 73 ? 4.677 1.896 28.632 1.00 51.53 73 ALA A O 1
ATOM 581 N N . ILE A 1 74 ? 6.635 2.185 27.562 1.00 58.78 74 ILE A N 1
ATOM 582 C CA . ILE A 1 74 ? 6.174 3.101 26.507 1.00 58.78 74 ILE A CA 1
ATOM 583 C C . ILE A 1 74 ? 5.302 2.310 25.509 1.00 58.78 74 ILE A C 1
ATOM 585 O O . ILE A 1 74 ? 5.638 2.122 24.347 1.00 58.78 74 ILE A O 1
ATOM 589 N N . SER A 1 75 ? 4.203 1.754 26.006 1.00 62.16 75 SER A N 1
ATOM 590 C CA . SER A 1 75 ? 3.110 1.175 25.248 1.00 62.16 75 SER A CA 1
ATOM 591 C C . SER A 1 75 ? 2.032 2.247 25.163 1.00 62.16 75 SER A C 1
ATOM 593 O O . SER A 1 75 ? 1.791 2.922 26.170 1.00 62.16 75 SER A O 1
ATOM 595 N N . PRO A 1 76 ? 1.365 2.425 24.009 1.00 70.94 76 PRO A N 1
ATOM 596 C CA . PRO A 1 76 ? 0.187 3.275 23.952 1.00 70.94 76 PRO A CA 1
ATOM 597 C C . PRO A 1 76 ? -0.768 2.846 25.068 1.00 70.94 76 PRO A C 1
ATOM 599 O O . PRO A 1 76 ? -1.088 1.661 25.208 1.00 70.94 76 PRO A O 1
ATOM 602 N N . HIS A 1 77 ? -1.142 3.798 25.922 1.00 74.75 77 HIS A N 1
ATOM 603 C CA . HIS A 1 77 ? -2.036 3.539 27.038 1.00 74.75 77 HIS A CA 1
ATOM 604 C C . HIS A 1 77 ? -3.432 3.302 26.456 1.00 74.75 77 HIS A C 1
ATOM 606 O O . HIS A 1 77 ? -4.123 4.237 26.062 1.00 74.75 77 HIS A O 1
ATOM 612 N N . VAL A 1 78 ? -3.817 2.034 26.301 1.00 79.88 78 VAL A N 1
ATOM 613 C CA . VAL A 1 78 ? -5.131 1.671 25.762 1.00 79.88 78 VAL A CA 1
ATOM 614 C C . VAL A 1 78 ? -6.146 1.734 26.897 1.00 79.88 78 VAL A C 1
ATOM 616 O O . VAL A 1 78 ? -6.321 0.772 27.648 1.00 79.88 78 VAL A O 1
ATOM 619 N N . PHE A 1 79 ? -6.827 2.871 27.018 1.00 83.50 79 PHE A N 1
ATOM 620 C CA . PHE A 1 79 ? -7.949 3.027 27.937 1.00 83.50 79 PHE A CA 1
ATOM 621 C C . PHE A 1 79 ? -9.172 2.284 27.391 1.00 83.50 79 PHE A C 1
ATOM 623 O O . PHE A 1 79 ? -9.769 2.658 26.383 1.00 83.50 79 PHE A O 1
ATOM 630 N N . ARG A 1 80 ? -9.549 1.186 28.051 1.00 88.19 80 ARG A N 1
ATOM 631 C CA . ARG A 1 80 ? -10.776 0.449 27.728 1.00 88.19 80 ARG A CA 1
ATOM 632 C C . ARG A 1 80 ? -11.960 1.115 28.417 1.00 88.19 80 ARG A C 1
ATOM 634 O O . ARG A 1 80 ? -12.075 1.043 29.634 1.00 88.19 80 ARG A O 1
ATOM 641 N N . VAL A 1 81 ? -12.872 1.694 27.640 1.00 85.88 81 VAL A N 1
ATOM 642 C CA . VAL A 1 81 ? -14.053 2.415 28.155 1.00 85.88 81 VAL A CA 1
ATOM 643 C C . VAL A 1 81 ? -14.972 1.518 29.002 1.00 85.88 81 VAL A C 1
ATOM 645 O O . VAL A 1 81 ? -15.574 1.967 29.973 1.00 85.88 81 VAL A O 1
ATOM 648 N N . THR A 1 82 ? -15.019 0.214 28.718 1.00 87.00 82 THR A N 1
ATOM 649 C CA . THR A 1 82 ? -15.767 -0.767 29.530 1.00 87.00 82 THR A CA 1
ATOM 650 C C . THR A 1 82 ? -15.244 -0.870 30.964 1.00 87.00 82 THR A C 1
ATOM 652 O O . THR A 1 82 ? -16.007 -1.166 31.876 1.00 87.00 82 THR A O 1
ATOM 6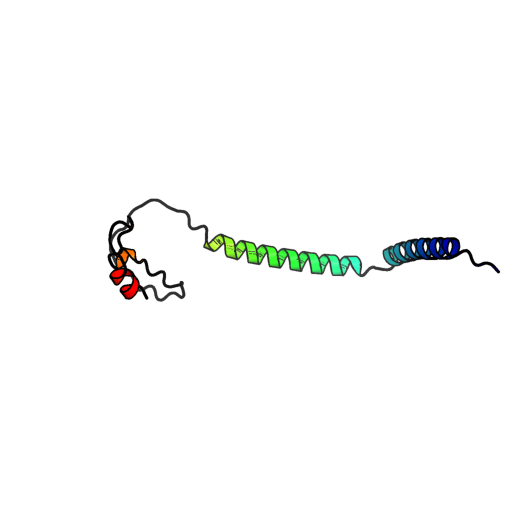55 N N . SER A 1 83 ? -13.956 -0.589 31.194 1.00 86.12 83 SER A N 1
ATOM 656 C CA . SER A 1 83 ? -13.375 -0.530 32.543 1.00 86.12 83 SER A CA 1
ATOM 657 C C . SER A 1 83 ? -13.901 0.656 33.359 1.00 86.12 83 SER A C 1
ATOM 659 O O . SER A 1 83 ? -13.768 0.660 34.579 1.00 86.12 83 SER A O 1
ATOM 661 N N . TYR A 1 84 ? -14.515 1.639 32.694 1.00 87.56 84 TYR A N 1
ATOM 662 C CA . TYR A 1 84 ? -15.126 2.825 33.292 1.00 87.56 84 TYR A CA 1
ATOM 663 C C . TYR A 1 84 ? -16.657 2.746 33.357 1.00 87.56 84 TYR A C 1
ATOM 665 O O . TYR A 1 84 ? -17.307 3.737 33.687 1.00 87.56 84 TYR A O 1
ATOM 673 N N . GLY A 1 85 ? -17.230 1.572 33.073 1.00 88.25 85 GLY A N 1
ATOM 674 C CA . GLY A 1 85 ? -18.669 1.328 33.147 1.00 88.25 85 GLY A CA 1
ATOM 675 C C . GLY A 1 85 ? -19.427 1.568 31.843 1.00 88.25 85 GLY A C 1
ATOM 676 O O . GLY A 1 85 ? -20.648 1.646 31.888 1.00 88.25 85 GLY A O 1
ATOM 677 N N . ALA A 1 86 ? -18.743 1.682 30.697 1.00 92.69 86 ALA A N 1
ATOM 678 C CA . ALA A 1 86 ? -19.440 1.726 29.413 1.00 92.69 86 ALA A CA 1
ATOM 679 C C . ALA A 1 86 ? -20.125 0.393 29.127 1.00 92.69 86 ALA A C 1
ATOM 681 O O . ALA A 1 86 ? -19.528 -0.678 29.285 1.00 92.69 86 ALA A O 1
ATOM 682 N N . ASP A 1 87 ? -21.355 0.488 28.651 1.00 90.50 87 ASP A N 1
ATOM 683 C CA . ASP A 1 87 ? -22.161 -0.644 28.246 1.00 90.50 87 ASP A CA 1
ATOM 684 C C . ASP A 1 87 ? -21.776 -1.091 26.829 1.00 90.50 87 ASP A C 1
ATOM 686 O O . ASP A 1 87 ? -21.960 -0.347 25.863 1.00 90.50 87 ASP A O 1
ATOM 690 N N . PRO A 1 88 ? -21.241 -2.312 26.669 1.00 86.50 88 PRO A N 1
ATOM 691 C CA . PRO A 1 88 ? -20.822 -2.810 25.367 1.00 86.50 88 PRO A CA 1
ATOM 692 C C . PRO A 1 88 ? -22.000 -3.172 24.454 1.00 86.50 88 PRO A C 1
ATOM 694 O O . PRO A 1 88 ? -21.777 -3.404 23.268 1.00 86.50 88 PRO A O 1
ATOM 697 N N . THR A 1 89 ? -23.223 -3.271 24.986 1.00 88.44 89 THR A N 1
ATOM 698 C CA . THR A 1 89 ? -24.418 -3.599 24.195 1.00 88.44 89 THR A CA 1
ATOM 699 C C . THR A 1 89 ? -24.949 -2.393 23.424 1.00 88.44 89 THR A C 1
ATOM 701 O O . THR A 1 89 ? -25.602 -2.570 22.401 1.00 88.44 89 THR A O 1
ATOM 704 N N . GLY A 1 90 ? -24.600 -1.179 23.866 1.00 83.38 90 GLY A N 1
ATOM 705 C CA . GLY A 1 90 ? -25.075 0.069 23.271 1.00 83.38 90 GLY A CA 1
ATOM 706 C C . GLY A 1 90 ? -26.521 0.416 23.633 1.00 83.38 90 GLY A C 1
ATOM 707 O O . GLY A 1 90 ? -27.093 1.311 23.017 1.00 83.38 90 GLY A O 1
ATOM 708 N N . GLU A 1 91 ? -27.106 -0.270 24.615 1.00 89.56 91 GLU A N 1
ATOM 709 C CA . GLU A 1 91 ? -28.490 -0.059 25.052 1.00 89.56 91 GLU A CA 1
ATOM 710 C C . GLU A 1 91 ? -28.607 1.094 26.063 1.00 89.56 91 GLU A C 1
ATOM 712 O O . GLU A 1 91 ? -29.670 1.699 26.211 1.00 89.56 91 GLU A O 1
ATOM 717 N N . THR A 1 92 ? -27.515 1.421 26.761 1.00 89.38 92 THR A N 1
ATOM 718 C CA . THR A 1 92 ? -27.464 2.480 27.781 1.00 89.38 92 THR A CA 1
ATOM 719 C C . THR A 1 92 ? -26.460 3.588 27.449 1.00 89.38 92 THR A C 1
ATOM 721 O O . THR A 1 92 ? -25.465 3.386 26.746 1.00 89.38 92 THR A O 1
ATOM 724 N N . ASP A 1 93 ? -26.720 4.794 27.964 1.00 89.69 93 ASP A N 1
ATOM 725 C CA . ASP A 1 93 ? -25.840 5.949 27.771 1.00 89.69 93 ASP A CA 1
ATOM 726 C C . ASP A 1 93 ? -24.478 5.733 28.456 1.00 89.69 93 ASP A C 1
ATOM 728 O O . ASP A 1 93 ? -24.382 5.611 29.676 1.00 89.69 93 ASP A O 1
ATOM 732 N N . SER A 1 94 ? -23.411 5.706 27.652 1.00 91.75 94 SER A N 1
ATOM 733 C CA . SER A 1 94 ? -22.025 5.492 28.090 1.00 91.75 94 SER A CA 1
ATOM 734 C C . SER A 1 94 ? -21.180 6.776 28.113 1.00 91.75 94 SER A C 1
ATOM 736 O O . SER A 1 94 ? -19.950 6.711 28.194 1.00 91.75 94 SER A O 1
ATOM 738 N N . THR A 1 95 ? -21.810 7.954 28.056 1.00 90.44 95 THR A N 1
ATOM 739 C CA . THR A 1 95 ? -21.122 9.258 28.021 1.00 90.44 95 THR A CA 1
ATOM 740 C C . THR A 1 95 ? -20.222 9.475 29.240 1.00 90.44 95 THR A C 1
ATOM 742 O O . THR A 1 95 ? -19.077 9.906 29.104 1.00 90.44 95 THR A O 1
ATOM 745 N N . GLU A 1 96 ? -20.693 9.123 30.438 1.00 89.50 96 GLU A N 1
ATOM 746 C CA . GLU A 1 96 ? -19.908 9.277 31.669 1.00 89.50 96 GLU A CA 1
ATOM 747 C C . GLU A 1 96 ? -18.655 8.384 31.670 1.00 89.50 96 GLU A C 1
ATOM 749 O O . GLU A 1 96 ? -17.582 8.803 32.105 1.00 89.50 96 GLU A O 1
ATOM 754 N N . ALA A 1 97 ? -18.768 7.163 31.145 1.00 88.81 97 ALA A N 1
ATOM 755 C CA . ALA A 1 97 ? -17.655 6.226 31.060 1.00 88.81 97 ALA A CA 1
ATOM 756 C C . ALA A 1 97 ? -16.588 6.681 30.050 1.00 88.81 97 ALA A C 1
ATOM 758 O O . ALA A 1 97 ? -15.397 6.492 30.291 1.00 88.81 97 ALA A O 1
ATOM 759 N N . LEU A 1 98 ? -17.002 7.326 28.953 1.00 87.44 98 LEU A N 1
ATOM 760 C CA . LEU A 1 98 ? -16.091 7.934 27.978 1.00 87.44 98 LEU A CA 1
ATOM 761 C C . LEU A 1 98 ? -15.309 9.104 28.575 1.00 87.44 98 LEU A C 1
ATOM 763 O O . LEU A 1 98 ? -14.099 9.165 28.388 1.00 87.44 98 LEU A O 1
ATOM 767 N N . MET A 1 99 ? -15.963 9.982 29.343 1.00 89.00 99 MET A N 1
ATOM 768 C CA . MET A 1 99 ? -15.281 11.106 30.002 1.00 89.00 99 MET A CA 1
ATOM 769 C C . MET A 1 99 ? -14.254 10.662 31.047 1.00 89.00 99 MET A C 1
ATOM 771 O O . MET A 1 99 ? -13.315 11.396 31.323 1.00 89.00 99 MET A O 1
ATOM 775 N N . 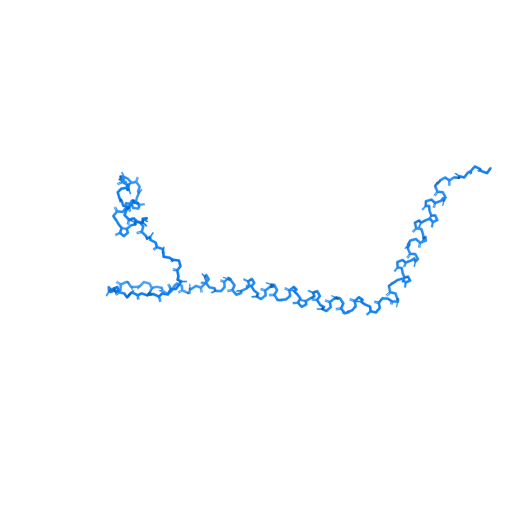LYS A 1 100 ? -14.416 9.473 31.636 1.00 85.88 100 LYS A N 1
ATOM 776 C CA . LYS A 1 100 ? -13.452 8.910 32.596 1.00 85.88 100 LYS A CA 1
ATOM 777 C C . LYS A 1 100 ? -12.244 8.241 31.927 1.00 85.88 100 LYS A C 1
ATOM 779 O O . LYS A 1 100 ? -11.260 7.967 32.609 1.00 85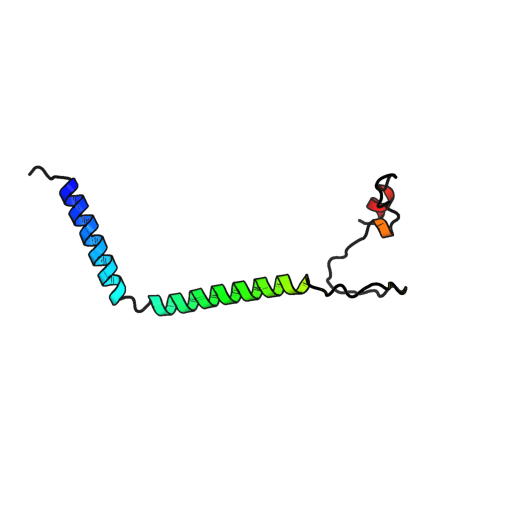.88 100 LYS A O 1
ATOM 784 N N . ALA A 1 101 ? -12.339 7.933 30.633 1.00 86.31 101 ALA A N 1
ATOM 785 C CA . ALA A 1 101 ? -11.327 7.195 29.881 1.00 86.31 101 ALA A CA 1
ATOM 786 C C . ALA A 1 101 ? -10.330 8.095 29.123 1.00 86.31 101 ALA A C 1
ATOM 788 O O . ALA A 1 101 ? -9.384 7.566 28.539 1.00 86.31 101 ALA A O 1
ATOM 789 N N . VAL A 1 102 ? -10.556 9.415 29.108 1.00 78.25 102 VAL A N 1
ATOM 790 C CA . VAL A 1 102 ? -9.738 10.444 28.435 1.00 78.25 102 VAL A CA 1
ATOM 791 C C . VAL A 1 102 ? -9.126 11.405 29.444 1.00 78.25 102 VAL A C 1
ATOM 793 O O . VAL A 1 102 ? -8.009 11.886 29.157 1.00 78.25 102 VAL A O 1
#

pLDDT: mean 70.74, std 16.08, range [42.31, 92.69]

Sequence (102 aa):
MDRNPLVFLMILGFASLIFIRVYEEDSQEGLLLDGHYREQIRKMQAFKASSVRHDSVPSTSRSPNLAPTPQSAISPHVFRVTSYGADPTGETDSTEALMKAV

Organism: Tripterygium wilfordii (NCBI:txid458696)

Radius of gyration: 32.43 Å; chains: 1; bounding box: 58×38×91 Å

Secondary structure (DSSP, 8-state):
----HHHHHHHHHHHHHHHHHHHHHH-TTHHHHHHHHHHHHHHHHHHHHHHHHTS-----------------SSS-----GGGGT--TTSSS--HHHHHH--

InterPro domains:
  IPR011050 Pectin lyase fold/virulence factor [SSF51126] (71-102)
  IPR039279 Polygalacturonase QRT3-like [PTHR33928] (32-102)